Protein AF-N2IL80-F1 (afdb_monomer_lite)

Secondary structure (DSSP, 8-state):
-PPPPP-------PPPPTHHHHS--EEEEE--SHHHHHHHHHHHHHHHHHHHTT-SS--EEEEE--PBP-GGGGGTSS--GGGTTSBHHHHHHHHHHHHHT---EEE--PSSSHHHHHHHHT-SEEEE--S-HHHHHHHHT----SS--EEEEEEE-SS-EEEEEEEPPSSS---S---

Foldseek 3Di:
DDDDDDPDPDPDDDDDDPCVQADAAEEEEEDQAQVSQVVLVVLLVQQVVCVVVPRPRRHAYEYEEQDADDPVRCPRGPDDPVRHRPQRQQVSQVVSCVVPVDDHHRHNDDPPDPVVLVSCLRHQEYEYEDPDLVNVVSVLPDQNDPHWYKYWYWYDDPPDIDTDIDTNDRDDDPPPRDD

Sequence (179 aa):
MSAATPLYLESAVFKTPDHWRSKAPHIVVIGAGGNGSEVVDTLAAFHHALVSLGHPTGLHVTIIDDSVVREPNLVRQRFWPCDLGQNKAVSLANRYNLMLGLSWTGLPYRFPCKQTYSAIEGADLIISAVDLPSARRDISRIQYGKRLCMWLDLGNGHRHGQAVFGRCMSRIAAAILAW

pLDDT: mean 87.41, std 17.28, range [30.42, 98.75]

Radius of gyration: 16.87 Å; chains: 1; bounding box: 47×37×44 Å

Structure (mmCIF, N/CA/C/O backbone):
data_AF-N2IL80-F1
#
_entry.id   AF-N2IL80-F1
#
loop_
_atom_site.group_PDB
_atom_site.id
_atom_site.type_symbol
_atom_site.label_atom_id
_atom_site.label_alt_id
_atom_site.label_comp_id
_atom_site.label_asym_id
_atom_site.label_entity_id
_atom_site.label_seq_id
_atom_site.pdbx_PDB_ins_code
_atom_site.Cartn_x
_atom_site.Cartn_y
_atom_site.Cartn_z
_atom_site.occupancy
_atom_site.B_iso_or_equiv
_atom_site.auth_seq_id
_atom_site.auth_comp_id
_atom_site.auth_asym_id
_atom_site.auth_atom_id
_atom_site.pdbx_PDB_model_num
ATOM 1 N N . MET A 1 1 ? 26.198 -26.457 15.636 1.00 38.12 1 MET A N 1
ATOM 2 C CA . MET A 1 1 ? 24.842 -26.809 15.165 1.00 38.12 1 MET A CA 1
ATOM 3 C C . MET A 1 1 ? 23.858 -26.260 16.187 1.00 38.12 1 MET A C 1
ATOM 5 O O . MET A 1 1 ? 23.768 -26.810 17.273 1.00 38.12 1 MET A O 1
ATOM 9 N N . SER A 1 2 ? 23.248 -25.104 15.914 1.00 42.19 2 SER A N 1
ATOM 10 C CA . SER A 1 2 ? 22.260 -24.491 16.814 1.00 42.19 2 SER A CA 1
ATOM 11 C C . SER A 1 2 ? 20.937 -25.220 16.618 1.00 42.19 2 SER A C 1
ATOM 13 O O . SER A 1 2 ? 20.408 -25.210 15.509 1.00 42.19 2 SER A O 1
ATOM 15 N N . ALA A 1 3 ? 20.441 -25.890 17.657 1.00 41.31 3 ALA A N 1
ATOM 16 C CA . ALA A 1 3 ? 19.137 -26.535 17.624 1.00 41.31 3 ALA A CA 1
ATOM 17 C C . ALA A 1 3 ? 18.060 -25.472 17.358 1.00 41.31 3 ALA A C 1
ATOM 19 O O . ALA A 1 3 ? 18.039 -24.430 18.015 1.00 41.31 3 ALA A O 1
ATOM 20 N N . ALA A 1 4 ? 17.206 -25.710 16.364 1.00 44.47 4 ALA A N 1
ATOM 21 C CA . ALA A 1 4 ? 16.054 -24.861 16.106 1.00 44.47 4 ALA A CA 1
ATOM 22 C C . ALA A 1 4 ? 15.121 -24.932 17.320 1.00 44.47 4 ALA A C 1
ATOM 24 O O . ALA A 1 4 ? 14.621 -26.005 17.659 1.00 44.47 4 ALA A O 1
ATOM 25 N N . THR A 1 5 ? 14.921 -23.802 17.998 1.00 41.75 5 THR A N 1
ATOM 26 C CA . THR A 1 5 ? 13.934 -23.685 19.072 1.00 41.75 5 THR A CA 1
ATOM 27 C C . THR A 1 5 ? 12.564 -24.068 18.510 1.00 41.75 5 THR A C 1
ATOM 29 O O . THR A 1 5 ? 12.151 -23.476 17.509 1.00 41.75 5 THR A O 1
ATOM 32 N N . PRO A 1 6 ? 11.851 -25.039 19.105 1.00 41.78 6 PRO A N 1
ATOM 33 C CA . PRO A 1 6 ? 10.513 -25.384 18.656 1.00 41.78 6 P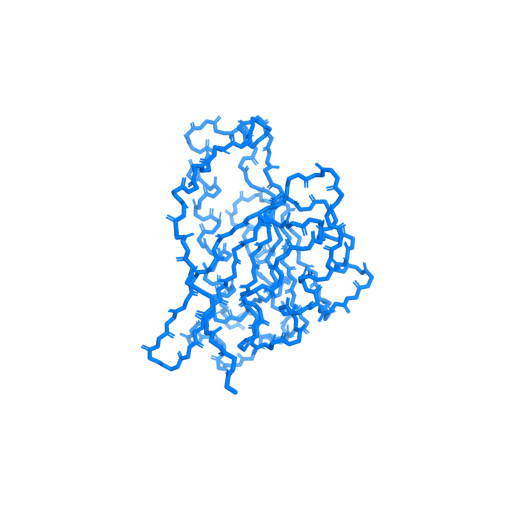RO A CA 1
ATOM 34 C C . PRO A 1 6 ? 9.609 -24.155 18.795 1.00 41.78 6 PRO A C 1
ATOM 36 O O . PRO A 1 6 ? 9.437 -23.613 19.888 1.00 41.78 6 PRO A O 1
ATOM 39 N N . LEU A 1 7 ? 9.064 -23.692 17.668 1.00 51.88 7 LEU A N 1
ATOM 40 C CA . LEU A 1 7 ? 8.033 -22.661 17.638 1.00 51.88 7 LEU A CA 1
ATOM 41 C C . LEU A 1 7 ? 6.755 -23.282 18.203 1.00 51.88 7 LEU A C 1
ATOM 43 O O . LEU A 1 7 ? 6.017 -23.960 17.491 1.00 51.88 7 LEU A O 1
ATOM 47 N N . TYR A 1 8 ? 6.502 -23.077 19.493 1.00 47.03 8 TYR A N 1
ATOM 48 C CA . TYR A 1 8 ? 5.173 -23.300 20.042 1.00 47.03 8 TYR A CA 1
ATOM 49 C C . TYR A 1 8 ? 4.239 -22.265 19.409 1.00 47.03 8 TYR A C 1
ATOM 51 O O . TYR A 1 8 ? 4.322 -21.072 19.695 1.00 47.03 8 TYR A O 1
ATOM 59 N N . LEU A 1 9 ? 3.379 -22.729 18.502 1.00 55.22 9 LEU A N 1
ATOM 60 C CA . LEU A 1 9 ? 2.227 -21.979 18.014 1.00 55.22 9 LEU A CA 1
ATOM 61 C C . LEU A 1 9 ? 1.223 -21.872 19.167 1.00 55.22 9 LEU A C 1
ATOM 63 O O . LEU A 1 9 ? 0.252 -22.622 19.233 1.00 55.22 9 LEU A O 1
ATOM 67 N N . GLU A 1 10 ? 1.467 -20.963 20.109 1.00 58.88 10 GLU A N 1
ATOM 68 C CA . GLU A 1 10 ? 0.377 -20.493 20.955 1.00 58.88 10 GLU A CA 1
ATOM 69 C C . GLU A 1 10 ? -0.689 -19.884 20.039 1.00 58.88 10 GLU A C 1
ATOM 71 O O . GLU A 1 10 ? -0.389 -19.074 19.156 1.00 58.88 10 GLU A O 1
ATOM 76 N N . SER A 1 11 ? -1.943 -20.298 20.212 1.00 65.38 11 SER A N 1
ATOM 77 C CA . SER A 1 11 ? -3.058 -19.746 19.452 1.00 65.38 11 SER A CA 1
ATOM 78 C C . SER A 1 11 ? -3.231 -18.269 19.816 1.00 65.38 11 SER A C 1
ATOM 80 O O . SER A 1 11 ? -3.846 -17.932 20.829 1.00 65.38 11 SER A O 1
ATOM 82 N N . ALA A 1 12 ? -2.677 -17.374 19.004 1.00 70.00 12 ALA A N 1
ATOM 83 C CA . ALA A 1 12 ? -2.864 -15.943 19.170 1.00 70.00 12 ALA A CA 1
ATOM 84 C C . ALA A 1 12 ? -4.275 -15.550 18.705 1.00 70.00 12 ALA A C 1
ATOM 86 O O . ALA A 1 12 ? -4.630 -15.721 17.539 1.00 70.00 12 ALA A O 1
ATOM 87 N N . VAL A 1 13 ? -5.085 -15.000 19.611 1.00 80.50 13 VAL A N 1
ATOM 88 C CA . VAL A 1 13 ? -6.393 -14.427 19.264 1.00 80.50 13 VAL A CA 1
ATOM 89 C C . VAL A 1 13 ? -6.209 -12.948 18.938 1.00 80.50 13 VAL A C 1
ATOM 91 O O . VAL A 1 13 ? -5.987 -12.127 19.830 1.00 80.50 13 VAL A O 1
ATOM 94 N N . PHE A 1 14 ? -6.333 -12.590 17.661 1.00 80.69 14 PHE A N 1
ATOM 95 C CA . PHE A 1 14 ? -6.345 -11.194 17.233 1.00 80.69 14 PHE A CA 1
ATOM 96 C C . PHE A 1 14 ? -7.755 -10.622 17.358 1.00 80.69 14 PHE A C 1
ATOM 98 O O . PHE A 1 14 ? -8.693 -11.090 16.715 1.00 80.69 14 PHE A O 1
ATOM 105 N N . LYS A 1 15 ? -7.904 -9.587 18.187 1.00 85.19 15 LYS A N 1
ATOM 106 C CA . LYS A 1 15 ? -9.132 -8.792 18.260 1.00 85.19 15 LYS A CA 1
ATOM 107 C C . LYS A 1 15 ? -8.943 -7.525 17.440 1.00 85.19 15 LYS A C 1
ATOM 109 O O . LYS A 1 15 ? -7.908 -6.870 17.555 1.00 85.19 15 LYS A O 1
ATOM 114 N N . THR A 1 16 ? -9.942 -7.176 16.637 1.00 86.69 16 THR A N 1
ATOM 115 C CA . THR A 1 16 ? -9.970 -5.892 15.932 1.00 86.69 16 THR A CA 1
ATOM 116 C C . THR A 1 16 ? -9.880 -4.754 16.951 1.00 86.69 16 THR A C 1
ATOM 118 O O . THR A 1 16 ? -10.709 -4.727 17.863 1.00 86.69 16 THR A O 1
ATOM 121 N N . PRO A 1 17 ? -8.916 -3.826 16.821 1.00 88.00 17 PRO A N 1
ATOM 122 C CA . PRO A 1 17 ? -8.854 -2.650 17.681 1.00 88.00 17 PRO A CA 1
ATOM 123 C C . PRO A 1 17 ? -10.127 -1.811 17.552 1.00 88.00 17 PRO A C 1
ATOM 125 O O . PRO A 1 17 ? -10.628 -1.619 16.445 1.00 88.00 17 PRO A O 1
ATOM 128 N N . ASP A 1 18 ? -10.640 -1.281 18.663 1.00 88.12 18 ASP A N 1
ATOM 129 C CA . ASP A 1 18 ? -11.918 -0.554 18.664 1.00 88.12 18 ASP A CA 1
ATOM 130 C C . ASP A 1 18 ? -11.911 0.648 17.711 1.00 88.12 18 ASP A C 1
ATOM 132 O O . ASP A 1 18 ? -12.905 0.912 17.032 1.00 88.12 18 ASP A O 1
ATOM 136 N N . HIS A 1 19 ? -10.773 1.341 17.584 1.00 89.69 19 HIS A N 1
ATOM 137 C CA . HIS A 1 19 ? -10.656 2.494 16.691 1.00 89.69 19 HIS A CA 1
ATOM 138 C C . HIS A 1 19 ? -10.749 2.130 15.209 1.00 89.69 19 HIS A 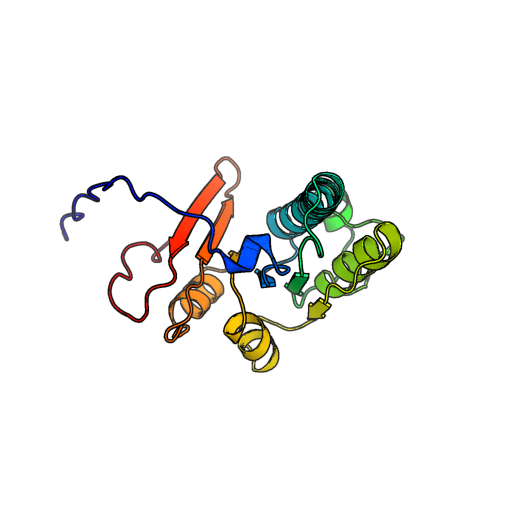C 1
ATOM 140 O O . HIS A 1 19 ? -11.133 2.989 14.427 1.00 89.69 19 HIS A O 1
ATOM 146 N N . TRP A 1 20 ? -10.474 0.880 14.816 1.00 92.75 20 TRP A N 1
ATOM 147 C CA . TRP A 1 20 ? -10.635 0.425 13.425 1.00 92.75 20 TRP A CA 1
ATOM 148 C C . TRP A 1 20 ? -12.101 0.270 13.022 1.00 92.75 20 TRP A C 1
ATOM 150 O O . TRP A 1 20 ? -12.376 0.059 11.850 1.00 92.75 20 TRP A O 1
ATOM 160 N N . ARG A 1 21 ? -13.035 0.301 13.983 1.00 91.06 21 ARG A N 1
ATOM 161 C CA . ARG A 1 21 ? -14.480 0.225 13.718 1.00 91.06 21 ARG A CA 1
ATOM 162 C C . ARG A 1 21 ? -15.109 1.602 13.534 1.00 91.06 21 ARG A C 1
ATOM 164 O O . ARG A 1 21 ? -16.160 1.716 12.914 1.00 91.06 21 ARG A O 1
ATOM 171 N N . SER A 1 22 ? -14.503 2.626 14.131 1.00 91.75 22 SER A N 1
ATOM 172 C CA . SER A 1 22 ? -15.024 3.996 14.164 1.00 91.75 22 SER A CA 1
ATOM 173 C C . SER A 1 22 ? -14.219 4.973 13.309 1.00 91.75 22 SER A C 1
ATOM 175 O O . SER A 1 22 ? -14.714 6.055 12.996 1.00 91.75 22 SER A O 1
ATOM 177 N N . LYS A 1 23 ? -12.993 4.613 12.915 1.00 93.50 23 LYS A N 1
ATOM 178 C CA . LYS A 1 23 ? -12.103 5.424 12.085 1.00 93.50 23 LYS A CA 1
ATOM 179 C C . LYS A 1 23 ? -11.326 4.538 11.118 1.00 93.50 23 LYS A C 1
ATOM 181 O O . LYS A 1 23 ? -10.960 3.414 11.442 1.00 93.50 23 LYS A O 1
ATOM 186 N N . ALA A 1 24 ? -11.014 5.093 9.949 1.00 95.06 24 ALA A N 1
ATOM 187 C CA . ALA A 1 24 ? -10.186 4.443 8.949 1.00 95.06 24 ALA A CA 1
ATOM 188 C C . ALA A 1 24 ? -8.834 4.033 9.556 1.00 95.06 24 ALA A C 1
ATOM 190 O O . ALA A 1 24 ? -8.074 4.922 9.965 1.00 95.06 24 ALA A O 1
ATOM 191 N N . PRO A 1 25 ? -8.516 2.727 9.607 1.00 95.50 25 PRO A N 1
ATOM 192 C CA . PRO A 1 25 ? -7.179 2.298 9.972 1.00 95.50 25 PRO A CA 1
ATOM 193 C C . PRO A 1 25 ? -6.191 2.789 8.914 1.00 95.50 25 PRO A C 1
ATOM 195 O O . PRO A 1 25 ? -6.477 2.749 7.712 1.00 95.50 25 PRO A O 1
ATOM 198 N N . HIS A 1 26 ? -5.030 3.258 9.368 1.00 96.00 26 HIS A N 1
ATOM 199 C CA . HIS A 1 26 ? -3.950 3.664 8.482 1.00 96.00 26 HIS A CA 1
ATOM 200 C C . HIS A 1 26 ? -3.126 2.444 8.074 1.00 96.00 26 HIS A C 1
ATOM 202 O O . HIS A 1 26 ? -2.403 1.857 8.885 1.00 96.00 26 HIS A O 1
ATOM 208 N N . ILE A 1 27 ? -3.239 2.077 6.801 1.00 97.94 27 ILE A N 1
ATOM 209 C CA . ILE A 1 27 ? -2.527 0.955 6.199 1.00 97.94 27 ILE A CA 1
ATOM 210 C C . ILE A 1 27 ? -1.372 1.497 5.363 1.00 97.94 27 ILE A C 1
ATOM 212 O O . ILE A 1 27 ? -1.581 2.323 4.476 1.00 97.94 27 ILE A O 1
ATOM 216 N N . VAL A 1 28 ? -0.161 1.004 5.603 1.00 98.06 28 VAL A N 1
ATOM 217 C CA . VAL A 1 28 ? 1.009 1.325 4.781 1.00 98.06 28 VAL A CA 1
ATOM 218 C C . VAL A 1 28 ? 1.434 0.094 3.996 1.00 98.06 28 VAL A C 1
ATOM 220 O O . VAL A 1 28 ? 1.839 -0.906 4.582 1.00 98.06 28 VAL A O 1
ATOM 223 N N . VAL A 1 29 ? 1.368 0.171 2.669 1.00 98.50 29 VAL A N 1
ATOM 224 C CA . VAL A 1 29 ? 1.842 -0.875 1.759 1.00 98.50 29 VAL A CA 1
ATOM 225 C C . VAL A 1 29 ? 3.238 -0.507 1.262 1.00 98.50 29 VAL A C 1
ATOM 227 O O . VAL A 1 29 ? 3.422 0.531 0.629 1.00 98.50 29 VAL A O 1
ATOM 230 N N . ILE A 1 30 ? 4.228 -1.353 1.541 1.00 97.75 30 ILE A N 1
ATOM 231 C CA . ILE A 1 30 ? 5.619 -1.171 1.115 1.00 97.75 30 ILE A CA 1
ATOM 232 C C . ILE A 1 30 ? 5.906 -2.131 -0.039 1.00 97.75 30 ILE A C 1
ATOM 234 O O . ILE A 1 30 ? 5.937 -3.348 0.150 1.00 97.75 30 ILE A O 1
ATOM 238 N N . GLY A 1 31 ? 6.148 -1.568 -1.219 1.00 97.56 31 GLY A N 1
ATOM 239 C CA . GLY A 1 31 ? 6.273 -2.278 -2.486 1.00 97.56 31 GLY A CA 1
ATOM 240 C C . GLY A 1 31 ? 4.957 -2.280 -3.266 1.00 97.56 31 GLY A C 1
ATOM 241 O O . GLY A 1 31 ? 3.923 -2.710 -2.765 1.00 97.56 31 GLY A O 1
ATOM 242 N N . ALA A 1 32 ? 5.013 -1.841 -4.521 1.00 97.69 32 ALA A N 1
ATOM 243 C CA . ALA A 1 32 ? 3.916 -1.804 -5.491 1.00 97.69 32 ALA A CA 1
ATOM 244 C C . ALA A 1 32 ? 4.215 -2.695 -6.716 1.00 97.69 32 ALA A C 1
ATOM 246 O O . ALA A 1 32 ? 3.742 -2.446 -7.825 1.00 97.69 32 ALA A O 1
ATOM 247 N N . GLY A 1 33 ? 5.043 -3.729 -6.524 1.00 95.56 33 GLY A N 1
ATOM 248 C CA . GLY A 1 33 ? 5.358 -4.749 -7.526 1.00 95.56 33 GLY A CA 1
ATOM 249 C C . GLY A 1 33 ? 4.220 -5.758 -7.729 1.00 95.56 33 GLY A C 1
ATOM 250 O O . GLY A 1 33 ? 3.051 -5.405 -7.662 1.00 95.56 33 GLY A O 1
ATOM 251 N N . GLY A 1 34 ? 4.559 -7.034 -7.959 1.00 94.50 34 GLY A N 1
ATOM 252 C CA . GLY A 1 34 ? 3.581 -8.123 -8.147 1.00 94.50 34 GLY A CA 1
ATOM 253 C C . GLY A 1 34 ? 2.562 -8.202 -7.012 1.00 94.50 34 GLY A C 1
ATOM 254 O O . GLY A 1 34 ? 1.444 -7.716 -7.152 1.00 94.50 34 GLY A O 1
ATOM 255 N N . ASN A 1 35 ? 2.983 -8.732 -5.861 1.00 94.94 35 ASN A N 1
ATOM 256 C CA . ASN A 1 35 ? 2.106 -8.873 -4.694 1.00 94.94 35 ASN A CA 1
ATOM 257 C C . ASN A 1 35 ? 1.597 -7.515 -4.193 1.00 94.94 35 ASN A C 1
ATOM 259 O O . ASN A 1 35 ? 0.459 -7.406 -3.761 1.00 94.94 35 ASN A O 1
ATOM 263 N N . GLY A 1 36 ? 2.432 -6.475 -4.261 1.00 97.19 36 GLY A N 1
ATOM 264 C CA . GLY A 1 36 ? 2.077 -5.139 -3.787 1.00 97.19 36 GLY A CA 1
ATOM 265 C C . GLY A 1 36 ? 0.887 -4.546 -4.534 1.00 97.19 36 GLY A C 1
ATOM 266 O O . GLY A 1 36 ? -0.067 -4.088 -3.916 1.00 97.19 36 GLY A O 1
ATOM 267 N N . SER A 1 37 ? 0.905 -4.607 -5.867 1.00 98.00 37 SER A N 1
ATOM 268 C CA . SER A 1 37 ? -0.203 -4.101 -6.679 1.00 98.00 37 SER A CA 1
ATOM 269 C C . SER A 1 37 ? -1.499 -4.898 -6.473 1.00 98.00 37 SER A C 1
ATOM 271 O O . SER A 1 37 ? -2.570 -4.299 -6.428 1.00 98.00 37 SER A O 1
ATOM 273 N N . GLU A 1 38 ? -1.400 -6.214 -6.251 1.00 97.19 38 GLU A N 1
ATOM 274 C CA . GLU A 1 38 ? -2.534 -7.083 -5.896 1.00 97.19 38 GLU A CA 1
ATOM 275 C C . GLU A 1 38 ? -3.130 -6.758 -4.524 1.00 97.19 3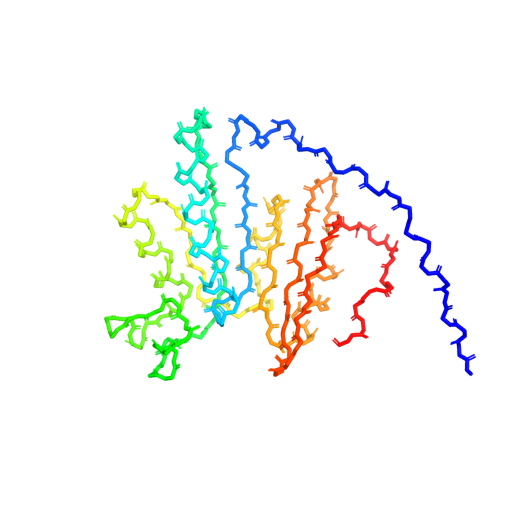8 GLU A C 1
ATOM 277 O O . GLU A 1 38 ? -4.350 -6.702 -4.359 1.00 97.19 38 GLU A O 1
ATOM 282 N N . VAL A 1 39 ? -2.274 -6.495 -3.534 1.00 98.12 39 VAL A N 1
ATOM 283 C CA . VAL A 1 39 ? -2.704 -6.041 -2.208 1.00 98.12 39 VAL A CA 1
ATOM 284 C C . VAL A 1 39 ? -3.479 -4.739 -2.325 1.00 98.12 39 VAL A C 1
ATOM 286 O O . VAL A 1 39 ? -4.550 -4.627 -1.741 1.00 98.12 39 VAL A O 1
ATOM 289 N N . VAL A 1 40 ? -2.966 -3.759 -3.071 1.00 98.56 40 VAL A N 1
ATOM 290 C CA . VAL A 1 40 ? -3.635 -2.458 -3.198 1.00 98.56 40 VAL A CA 1
ATOM 291 C C . VAL A 1 40 ? -5.002 -2.599 -3.879 1.00 98.56 40 VAL A C 1
ATOM 293 O O . VAL A 1 40 ? -5.967 -2.008 -3.401 1.00 98.56 40 VAL A O 1
ATOM 296 N N . ASP A 1 41 ? -5.110 -3.410 -4.934 1.00 98.31 41 ASP A N 1
ATOM 297 C CA . ASP A 1 41 ? -6.393 -3.716 -5.590 1.00 98.31 41 ASP A CA 1
ATOM 298 C C . ASP A 1 41 ? -7.385 -4.388 -4.626 1.00 98.31 41 ASP A C 1
ATOM 300 O O . ASP A 1 41 ? -8.526 -3.950 -4.470 1.00 98.31 41 ASP A O 1
ATOM 304 N N . THR A 1 42 ? -6.910 -5.374 -3.859 1.00 98.31 42 THR A N 1
ATOM 305 C CA . THR A 1 42 ? -7.715 -6.048 -2.830 1.00 98.31 42 THR A CA 1
ATOM 306 C C . THR A 1 42 ? -8.171 -5.075 -1.741 1.00 98.31 42 THR A C 1
ATOM 308 O O . THR A 1 42 ? -9.322 -5.124 -1.309 1.00 98.31 42 THR A O 1
ATOM 311 N N . LEU A 1 43 ? -7.302 -4.158 -1.302 1.00 98.56 43 LEU A N 1
ATOM 312 C CA . LEU A 1 43 ? -7.656 -3.122 -0.331 1.00 98.56 43 LEU A CA 1
ATOM 313 C C . LEU A 1 43 ? -8.711 -2.164 -0.887 1.00 98.56 43 LEU A C 1
ATOM 315 O O . LEU A 1 43 ? -9.528 -1.671 -0.114 1.00 98.56 43 LEU A O 1
ATOM 319 N N . ALA A 1 44 ? -8.720 -1.891 -2.193 1.00 98.38 44 ALA A N 1
ATOM 320 C CA . ALA A 1 44 ? -9.710 -1.010 -2.809 1.00 98.38 44 ALA A CA 1
ATOM 321 C C . ALA A 1 44 ? -11.094 -1.672 -2.820 1.00 98.38 44 ALA A C 1
ATOM 323 O O . ALA A 1 44 ? -12.078 -1.070 -2.380 1.00 98.38 44 ALA A O 1
ATOM 324 N N . ALA A 1 45 ? -11.157 -2.949 -3.208 1.00 98.19 45 ALA A N 1
ATOM 325 C CA . ALA A 1 45 ? -12.372 -3.752 -3.087 1.00 98.19 45 ALA A CA 1
ATOM 326 C C . ALA A 1 45 ? -12.833 -3.868 -1.623 1.00 98.19 45 ALA A C 1
ATOM 328 O O . ALA A 1 45 ? -14.016 -3.707 -1.318 1.00 98.19 45 ALA A O 1
ATOM 329 N N . PHE A 1 46 ? -11.896 -4.082 -0.695 1.00 97.81 46 PHE A N 1
ATOM 330 C CA . PHE A 1 46 ? -12.203 -4.191 0.728 1.00 97.81 46 PHE A CA 1
ATOM 331 C C . PHE A 1 46 ? -12.684 -2.867 1.329 1.00 97.81 46 PHE A C 1
ATOM 333 O O . PHE A 1 46 ? -13.632 -2.864 2.110 1.00 97.81 46 PHE A O 1
ATOM 340 N N . HIS A 1 47 ? -12.103 -1.733 0.924 1.00 98.06 47 HIS A N 1
ATOM 341 C CA . HIS A 1 47 ? -12.602 -0.406 1.278 1.00 98.06 47 HIS A CA 1
ATOM 342 C C . HIS A 1 47 ? -14.071 -0.268 0.872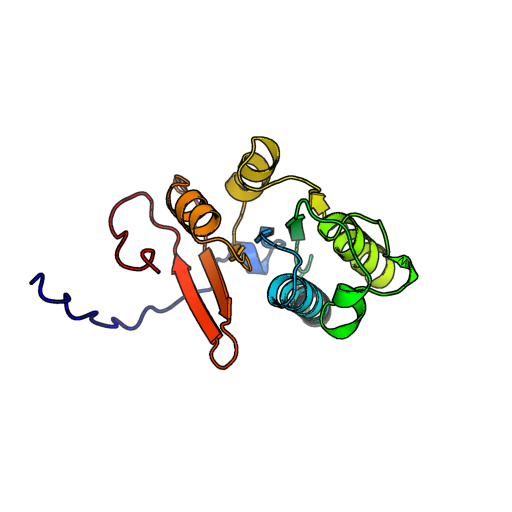 1.00 98.06 47 HIS A C 1
ATOM 344 O O . HIS A 1 47 ? -14.904 0.106 1.699 1.00 98.06 47 HIS A O 1
ATOM 350 N N . HIS A 1 48 ? -14.393 -0.584 -0.386 1.00 97.56 48 HIS A N 1
ATOM 351 C CA . HIS A 1 48 ? -15.755 -0.468 -0.898 1.00 97.56 48 HIS A CA 1
ATOM 352 C C . HIS A 1 48 ? -16.733 -1.359 -0.119 1.00 97.56 48 HIS A C 1
ATOM 354 O O . HIS A 1 48 ? -17.818 -0.909 0.254 1.00 97.56 48 HIS A O 1
ATOM 360 N N . ALA A 1 49 ? -16.324 -2.590 0.202 1.00 97.56 49 ALA A N 1
ATOM 361 C CA . ALA A 1 49 ? -17.109 -3.497 1.032 1.00 97.56 49 ALA A CA 1
ATOM 362 C C . ALA A 1 49 ? -17.338 -2.938 2.447 1.00 97.56 49 ALA A C 1
ATOM 364 O O . ALA A 1 49 ? -18.470 -2.940 2.924 1.00 97.56 49 ALA A O 1
ATOM 365 N N . LEU A 1 50 ? -16.299 -2.412 3.106 1.00 96.88 50 LEU A N 1
ATOM 366 C CA . LEU A 1 50 ? -16.411 -1.833 4.448 1.00 96.88 50 LEU A CA 1
ATOM 367 C C . LEU A 1 50 ? -17.412 -0.678 4.487 1.00 96.88 50 LEU A C 1
ATOM 369 O O . LEU A 1 50 ? -18.284 -0.660 5.353 1.00 96.88 50 LEU A O 1
ATOM 373 N N . VAL A 1 51 ? -17.309 0.264 3.548 1.00 97.06 51 VAL A N 1
ATOM 374 C CA . VAL A 1 51 ? -18.236 1.404 3.473 1.00 97.06 51 VAL A CA 1
ATOM 375 C C . VAL A 1 51 ? -19.660 0.929 3.188 1.00 97.06 51 VAL A C 1
ATOM 377 O O . VAL A 1 51 ? -20.593 1.368 3.856 1.00 97.06 51 VAL A O 1
ATOM 380 N N . SER A 1 52 ? -19.831 -0.027 2.272 1.00 97.12 52 SER A N 1
ATOM 381 C CA . SER A 1 52 ? -21.146 -0.603 1.949 1.00 97.12 52 SER A CA 1
ATOM 382 C C . SER A 1 52 ? -21.797 -1.317 3.140 1.00 97.12 52 SER A C 1
ATOM 384 O O . SER A 1 52 ? -23.019 -1.355 3.244 1.00 97.12 52 SER A O 1
ATOM 386 N N . LEU A 1 53 ? -20.988 -1.852 4.060 1.00 96.75 53 LEU A N 1
ATOM 387 C CA . LEU A 1 53 ? -21.428 -2.485 5.309 1.00 96.75 53 LEU A CA 1
ATOM 388 C C . LEU A 1 53 ? -21.590 -1.494 6.479 1.00 96.75 53 LEU A C 1
ATOM 390 O O . LEU A 1 53 ? -21.829 -1.917 7.609 1.00 96.75 53 LEU A O 1
ATOM 394 N N . GLY A 1 54 ? -21.472 -0.187 6.230 1.00 96.44 54 GLY A N 1
ATOM 395 C CA . GLY A 1 54 ? -21.713 0.862 7.222 1.00 96.44 54 GLY A CA 1
ATOM 396 C C . GLY A 1 54 ? -20.475 1.341 7.980 1.00 96.44 54 GLY A C 1
ATOM 397 O O . GLY A 1 54 ? -20.614 2.087 8.949 1.00 96.44 54 GLY A O 1
ATOM 398 N N . HIS A 1 55 ? -19.261 0.957 7.568 1.00 96.81 55 HIS A N 1
ATOM 399 C CA . HIS A 1 55 ? -18.052 1.555 8.132 1.00 96.81 55 HIS A CA 1
ATOM 400 C C . HIS A 1 55 ? -17.968 3.040 7.731 1.00 96.81 55 HIS A C 1
ATOM 402 O O . HIS A 1 55 ? -18.023 3.346 6.537 1.00 96.81 55 HIS A O 1
ATOM 408 N N . PRO A 1 56 ? -17.769 3.977 8.676 1.00 95.25 56 PRO A N 1
ATOM 409 C CA . PRO A 1 56 ? -17.975 5.403 8.414 1.00 95.25 56 PRO A CA 1
ATOM 410 C C . PRO A 1 56 ? -16.977 6.009 7.419 1.00 95.25 56 PRO A C 1
ATOM 412 O O . PRO A 1 56 ? -17.278 7.015 6.785 1.00 95.25 56 PRO A O 1
ATOM 415 N N . THR A 1 57 ? -15.775 5.437 7.297 1.00 95.44 57 THR A N 1
ATOM 416 C CA . THR A 1 57 ? -14.670 6.067 6.546 1.00 95.44 57 THR A CA 1
ATOM 417 C C . THR A 1 57 ? -13.829 5.088 5.718 1.00 95.44 57 THR A C 1
ATOM 419 O O . THR A 1 57 ? -12.745 5.446 5.266 1.00 95.44 57 THR A O 1
ATOM 422 N N . GLY A 1 58 ? -14.262 3.831 5.580 1.00 96.94 58 GLY A N 1
ATOM 423 C CA . GLY A 1 58 ? -13.466 2.758 4.960 1.00 96.94 58 GLY A CA 1
ATOM 424 C C . GLY A 1 58 ? -12.015 2.665 5.472 1.00 96.94 58 GLY A C 1
ATOM 425 O O . GLY A 1 58 ? -11.776 2.612 6.676 1.00 96.94 58 GLY A O 1
ATOM 426 N N . LEU A 1 59 ? -11.058 2.652 4.542 1.00 97.81 59 LEU A N 1
ATOM 427 C CA . LEU A 1 59 ? -9.610 2.529 4.769 1.00 97.81 59 LEU A CA 1
ATOM 428 C C . LEU A 1 59 ? -8.842 3.775 4.320 1.00 97.81 59 LEU A C 1
ATOM 430 O O . LEU A 1 59 ? -9.165 4.354 3.279 1.00 97.81 59 LEU A O 1
ATOM 434 N N . HIS A 1 60 ? -7.754 4.096 5.027 1.00 97.81 60 HIS A N 1
ATOM 435 C CA . HIS A 1 60 ? -6.761 5.076 4.594 1.00 97.81 60 HIS A CA 1
ATOM 436 C C . HIS A 1 60 ? -5.453 4.360 4.252 1.00 97.81 60 HIS A C 1
ATOM 438 O O . HIS A 1 60 ? -4.853 3.727 5.121 1.00 97.81 60 HIS A O 1
ATOM 444 N N . VAL A 1 61 ? -5.021 4.443 2.992 1.00 98.62 61 VAL A N 1
ATOM 445 C CA . VAL A 1 61 ? -3.858 3.694 2.500 1.00 98.62 61 VAL A CA 1
ATOM 446 C C . VAL A 1 61 ? -2.754 4.637 2.031 1.00 98.62 61 VAL A C 1
ATOM 448 O O . VAL A 1 61 ? -2.997 5.572 1.265 1.00 98.62 61 VAL A O 1
ATOM 451 N N . THR A 1 62 ? -1.529 4.337 2.455 1.00 98.75 62 THR A N 1
ATOM 452 C CA . THR A 1 62 ? -0.294 4.908 1.914 1.00 98.75 62 THR A CA 1
ATOM 453 C C . THR A 1 62 ? 0.496 3.813 1.203 1.00 98.75 62 THR A C 1
ATOM 455 O O . THR A 1 62 ? 0.782 2.774 1.791 1.00 98.75 62 THR A O 1
ATOM 458 N N . ILE A 1 63 ? 0.870 4.034 -0.053 1.00 98.75 63 ILE A N 1
ATOM 459 C CA . ILE A 1 63 ? 1.638 3.098 -0.882 1.00 98.75 63 ILE A CA 1
ATOM 460 C C . ILE A 1 63 ? 3.051 3.654 -1.045 1.00 98.75 63 ILE A C 1
ATOM 462 O O . ILE A 1 63 ? 3.210 4.836 -1.337 1.00 98.75 63 ILE A O 1
ATOM 466 N N . ILE A 1 64 ? 4.077 2.824 -0.878 1.00 98.50 64 ILE A N 1
ATOM 467 C CA . ILE A 1 64 ? 5.486 3.222 -0.961 1.00 98.50 64 ILE A CA 1
ATOM 468 C C . ILE A 1 64 ? 6.188 2.378 -2.021 1.00 98.50 64 ILE A C 1
ATOM 470 O O . ILE A 1 64 ? 6.276 1.161 -1.872 1.00 98.50 64 ILE A O 1
ATOM 474 N N . ASP A 1 65 ? 6.713 3.014 -3.067 1.00 98.25 65 ASP A N 1
ATOM 475 C CA . ASP A 1 65 ? 7.539 2.363 -4.091 1.00 98.25 65 ASP A CA 1
ATOM 476 C C . ASP A 1 65 ? 8.330 3.416 -4.883 1.00 98.25 65 ASP A C 1
ATOM 478 O O . ASP A 1 65 ? 7.774 4.434 -5.297 1.00 98.25 65 ASP A O 1
ATOM 482 N N . ASP A 1 66 ? 9.622 3.187 -5.114 1.00 97.50 66 ASP A N 1
ATOM 483 C CA . ASP A 1 66 ? 10.487 4.114 -5.855 1.00 97.50 66 ASP A CA 1
ATOM 484 C C . ASP A 1 66 ? 10.578 3.822 -7.353 1.00 97.50 66 ASP A C 1
ATOM 486 O O . ASP A 1 66 ? 11.140 4.612 -8.112 1.00 97.50 66 ASP A O 1
ATOM 490 N N . SER A 1 67 ? 10.031 2.696 -7.801 1.00 97.56 67 SER A N 1
ATOM 491 C CA . SER A 1 67 ? 10.133 2.270 -9.186 1.00 97.56 67 SER A CA 1
ATOM 492 C C . SER A 1 67 ? 9.046 2.882 -10.070 1.00 97.56 67 SER A C 1
ATOM 494 O O . SER A 1 67 ? 7.980 3.321 -9.628 1.00 97.56 67 SER A O 1
ATOM 496 N N . VAL A 1 68 ? 9.337 2.900 -11.368 1.00 98.50 68 VAL A N 1
ATOM 497 C CA . VAL A 1 68 ? 8.395 3.294 -12.417 1.00 98.50 68 VAL A CA 1
ATOM 498 C C . VAL A 1 68 ? 7.794 2.064 -13.086 1.00 98.50 68 VAL A C 1
ATOM 500 O O . VAL A 1 68 ? 8.402 0.988 -13.104 1.00 98.50 68 VAL A O 1
ATOM 503 N N . VAL A 1 69 ? 6.605 2.223 -13.655 1.00 98.62 69 VAL A N 1
ATOM 504 C CA . VAL A 1 69 ? 5.959 1.193 -14.469 1.00 98.62 69 VAL A CA 1
ATOM 505 C C . VAL A 1 69 ? 6.735 1.009 -15.771 1.00 98.62 69 VAL A C 1
ATOM 507 O O . VAL A 1 69 ? 7.048 1.969 -16.477 1.00 98.62 69 VAL A O 1
ATOM 510 N N . ARG A 1 70 ? 7.036 -0.249 -16.092 1.00 98.38 70 ARG A N 1
ATOM 511 C CA . ARG A 1 70 ? 7.675 -0.685 -17.340 1.00 98.38 70 ARG A CA 1
ATOM 512 C C . ARG A 1 70 ? 6.793 -1.712 -18.040 1.00 98.38 70 ARG A C 1
ATOM 514 O O . ARG A 1 70 ? 5.993 -2.366 -17.378 1.00 98.38 70 ARG A O 1
ATOM 521 N N . GLU A 1 71 ? 7.021 -1.934 -19.331 1.00 98.31 71 GLU A N 1
ATOM 522 C CA . GLU A 1 71 ? 6.246 -2.878 -20.157 1.00 98.31 71 GLU A CA 1
ATOM 523 C C . GLU A 1 71 ? 5.990 -4.252 -19.502 1.00 98.31 71 GLU A C 1
ATOM 525 O O . GLU A 1 71 ? 4.834 -4.667 -19.420 1.00 98.31 71 GLU A O 1
ATOM 530 N N . PRO A 1 72 ? 6.982 -4.946 -18.896 1.00 97.50 72 PRO A N 1
ATOM 531 C CA . PRO A 1 72 ? 6.723 -6.247 -18.267 1.00 97.50 72 PRO A CA 1
ATOM 532 C C . PRO A 1 72 ? 5.763 -6.193 -17.069 1.00 97.50 72 PRO A C 1
ATOM 534 O O . PRO A 1 72 ? 5.274 -7.226 -16.612 1.00 97.50 72 PRO A O 1
ATOM 537 N N . ASN A 1 73 ? 5.528 -5.010 -16.496 1.00 97.56 73 ASN A N 1
ATOM 538 C CA . ASN A 1 73 ? 4.615 -4.843 -15.372 1.00 97.56 73 ASN A CA 1
ATOM 539 C C . ASN A 1 73 ? 3.150 -4.939 -15.808 1.00 97.56 73 ASN A C 1
ATOM 541 O O . ASN A 1 73 ? 2.341 -5.382 -15.003 1.00 97.56 73 ASN A O 1
ATOM 545 N N . LEU A 1 74 ? 2.828 -4.648 -17.071 1.00 97.81 74 LEU A N 1
ATOM 546 C CA . LEU A 1 74 ? 1.455 -4.698 -17.588 1.00 97.81 74 LEU A CA 1
ATOM 547 C C . LEU A 1 74 ? 0.860 -6.116 -17.618 1.00 97.81 74 LEU A C 1
ATOM 549 O O . LEU A 1 74 ? -0.347 -6.284 -17.730 1.00 97.81 74 LEU A O 1
ATOM 553 N N . VAL A 1 75 ? 1.702 -7.150 -17.519 1.00 95.94 75 VAL A N 1
ATOM 554 C CA . VAL A 1 75 ? 1.273 -8.553 -17.622 1.00 95.94 75 VAL A CA 1
ATOM 555 C C . VAL A 1 75 ? 0.696 -9.088 -16.310 1.00 95.94 75 VAL A C 1
ATOM 557 O O . VAL A 1 75 ? -0.234 -9.886 -16.320 1.00 95.94 75 VAL A O 1
ATOM 560 N N . ARG A 1 76 ? 1.293 -8.711 -15.172 1.00 91.31 76 ARG A N 1
ATOM 561 C CA . ARG A 1 76 ? 1.035 -9.362 -13.868 1.00 91.31 76 ARG A CA 1
ATOM 562 C C . ARG A 1 76 ? 0.970 -8.411 -12.680 1.00 91.31 76 ARG A C 1
ATOM 564 O O . ARG A 1 76 ? 1.038 -8.845 -11.536 1.00 91.31 76 ARG A O 1
ATOM 571 N N . GLN A 1 77 ? 0.990 -7.116 -12.945 1.00 97.25 77 GLN A N 1
ATOM 572 C CA . GLN A 1 77 ? 0.832 -6.084 -11.932 1.00 97.25 77 GLN A CA 1
ATOM 573 C C . GLN A 1 77 ? -0.373 -5.246 -12.337 1.00 97.25 77 GLN A C 1
ATOM 575 O O . GLN A 1 77 ? -0.748 -5.221 -13.508 1.00 97.25 77 GLN A O 1
ATOM 580 N N . ARG A 1 78 ? -0.986 -4.556 -11.379 1.00 97.81 78 ARG A N 1
ATOM 581 C CA . ARG A 1 78 ? -2.211 -3.770 -11.598 1.00 97.81 78 ARG A CA 1
ATOM 582 C C . ARG A 1 78 ? -1.929 -2.423 -12.286 1.00 97.81 78 ARG A C 1
ATOM 584 O O . ARG A 1 78 ? -2.390 -1.381 -11.832 1.00 97.81 78 ARG A O 1
ATOM 591 N N . PHE A 1 79 ? -1.160 -2.459 -13.375 1.00 98.50 79 PHE A N 1
ATOM 592 C CA . PHE A 1 79 ? -0.814 -1.317 -14.219 1.00 98.50 79 PHE A CA 1
ATOM 593 C C . PHE A 1 79 ? -1.301 -1.522 -15.647 1.00 98.50 79 PHE A C 1
ATOM 595 O O . PHE A 1 79 ? -1.444 -2.646 -16.121 1.00 98.50 79 PHE A O 1
ATOM 602 N N . TRP A 1 80 ? -1.509 -0.412 -16.340 1.00 97.88 80 TRP A N 1
ATOM 603 C CA . TRP A 1 80 ? -2.052 -0.362 -17.692 1.00 97.88 80 TRP A CA 1
ATOM 604 C C . TRP A 1 80 ? -1.169 0.509 -18.592 1.00 97.88 80 TRP A C 1
ATOM 606 O O . TRP A 1 80 ? -0.317 1.235 -18.077 1.00 97.88 80 TRP A O 1
ATOM 616 N N . PRO A 1 81 ? -1.352 0.487 -19.927 1.00 98.38 81 PRO A N 1
ATOM 617 C CA . PRO A 1 81 ? -0.509 1.265 -20.838 1.00 98.38 81 PRO A CA 1
ATOM 618 C C . PRO A 1 81 ? -0.411 2.762 -20.497 1.00 98.38 81 PRO A C 1
ATOM 620 O O . PRO A 1 81 ? 0.642 3.364 -20.683 1.00 98.38 81 PRO A O 1
ATOM 623 N N . CYS A 1 82 ? -1.467 3.357 -19.930 1.00 97.69 82 CYS A N 1
ATOM 624 C CA . CYS A 1 82 ? -1.467 4.753 -19.475 1.00 97.69 82 CYS A CA 1
ATOM 625 C C . CYS A 1 82 ? -0.519 5.038 -18.299 1.00 97.69 82 CYS A C 1
ATOM 627 O O . CYS A 1 82 ? -0.201 6.196 -18.045 1.00 97.69 82 CYS A O 1
ATOM 629 N N . ASP A 1 83 ? -0.078 4.006 -17.580 1.00 98.38 83 ASP A N 1
ATOM 630 C CA . ASP A 1 83 ? 0.786 4.144 -16.410 1.00 98.38 83 ASP A CA 1
ATOM 631 C C . ASP A 1 83 ? 2.276 4.046 -16.780 1.00 98.38 83 ASP A C 1
ATOM 633 O O . ASP A 1 83 ? 3.131 4.284 -15.930 1.00 98.38 83 ASP A O 1
ATOM 637 N N . LEU A 1 84 ? 2.622 3.687 -18.024 1.00 98.62 84 LEU A N 1
ATOM 638 C CA . LEU A 1 84 ? 4.014 3.511 -18.446 1.00 98.62 84 LEU A CA 1
ATOM 639 C C . LEU A 1 84 ? 4.850 4.772 -18.184 1.00 98.62 84 LEU A C 1
ATOM 641 O O . LEU A 1 84 ? 4.462 5.891 -18.512 1.00 98.62 84 LEU A O 1
ATOM 645 N N . GLY A 1 85 ? 6.020 4.579 -17.569 1.00 98.56 85 GLY A N 1
ATOM 646 C CA . GLY A 1 85 ? 6.918 5.668 -17.175 1.00 98.56 85 GLY A CA 1
ATOM 647 C C . GLY A 1 85 ? 6.499 6.425 -15.908 1.00 98.56 85 GLY A C 1
ATOM 648 O O . GLY A 1 85 ? 7.310 7.175 -15.369 1.00 98.56 85 GLY A O 1
ATOM 649 N N . GLN A 1 86 ? 5.290 6.203 -15.386 1.00 98.69 86 GLN A N 1
ATOM 650 C CA . GLN A 1 86 ? 4.830 6.807 -14.136 1.00 98.69 86 GLN A CA 1
ATOM 651 C C . GLN A 1 86 ? 5.344 6.027 -12.922 1.00 98.69 86 GLN A C 1
ATOM 653 O O . GLN A 1 86 ? 5.627 4.829 -12.996 1.00 98.69 86 GLN A O 1
ATOM 658 N N . ASN A 1 87 ? 5.462 6.696 -11.771 1.00 98.75 87 ASN A N 1
ATOM 659 C CA . ASN A 1 87 ? 5.812 6.021 -10.520 1.00 98.75 87 ASN A CA 1
ATOM 660 C C . ASN A 1 87 ? 4.694 5.052 -10.101 1.00 98.75 87 ASN A C 1
ATOM 662 O O . ASN A 1 87 ? 3.512 5.402 -10.133 1.00 98.75 87 ASN A O 1
ATOM 666 N N . LYS A 1 88 ? 5.069 3.845 -9.668 1.00 98.75 88 LYS A N 1
ATOM 667 C CA . LYS A 1 88 ? 4.122 2.776 -9.331 1.00 98.75 88 LYS A CA 1
ATOM 668 C C . LYS A 1 88 ? 3.183 3.128 -8.184 1.00 98.75 88 LYS A C 1
ATOM 670 O O . LYS A 1 88 ? 1.972 2.960 -8.316 1.00 98.75 88 LYS A O 1
ATOM 675 N N . ALA A 1 89 ? 3.726 3.626 -7.074 1.00 98.75 89 ALA A N 1
ATOM 676 C CA . ALA A 1 89 ? 2.936 3.967 -5.896 1.00 98.75 89 ALA A CA 1
ATOM 677 C C . ALA A 1 89 ? 1.941 5.095 -6.193 1.00 98.75 89 ALA A C 1
ATOM 679 O O . ALA A 1 89 ? 0.766 4.996 -5.842 1.00 98.75 89 ALA A O 1
ATOM 680 N N . VAL A 1 90 ? 2.400 6.137 -6.892 1.00 98.75 90 VAL A N 1
ATOM 681 C CA . VAL A 1 90 ? 1.558 7.267 -7.310 1.00 98.75 90 VAL A CA 1
ATOM 682 C C . VAL A 1 90 ? 0.464 6.817 -8.280 1.00 98.75 90 VAL A C 1
ATOM 684 O O . VAL A 1 90 ? -0.691 7.198 -8.108 1.00 98.75 90 VAL A O 1
ATOM 687 N N . SER A 1 91 ? 0.795 5.968 -9.258 1.00 98.75 91 SER A N 1
ATOM 688 C CA . SER A 1 91 ? -0.170 5.486 -10.259 1.00 98.75 91 SER A CA 1
ATOM 689 C C . SER A 1 91 ? -1.311 4.694 -9.621 1.00 98.75 91 SER A C 1
ATOM 691 O O . SER A 1 91 ? -2.477 4.954 -9.915 1.00 98.75 91 SER A O 1
ATOM 693 N N . LEU A 1 92 ? -0.996 3.769 -8.705 1.00 98.69 92 LEU A N 1
ATOM 694 C CA . LEU A 1 92 ? -2.023 2.998 -7.997 1.00 98.69 92 LEU A CA 1
ATOM 695 C C . LEU A 1 92 ? -2.883 3.889 -7.095 1.00 98.69 92 LEU A C 1
ATOM 697 O O . LEU A 1 92 ? -4.106 3.781 -7.136 1.00 98.69 92 LEU A O 1
ATOM 701 N N . ALA A 1 93 ? -2.271 4.786 -6.315 1.00 98.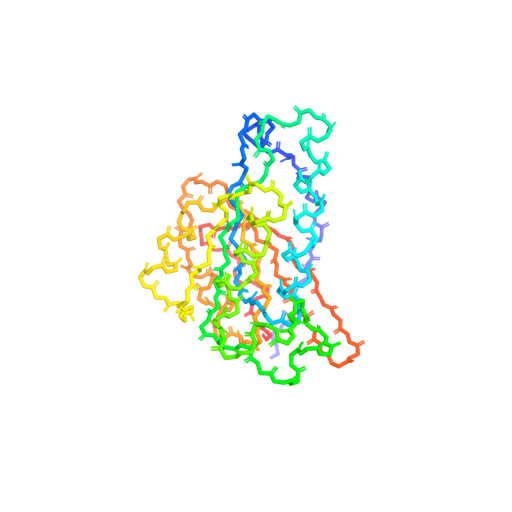75 93 ALA A N 1
ATOM 702 C CA . ALA A 1 93 ? -3.017 5.696 -5.446 1.00 98.75 93 ALA A CA 1
ATOM 703 C C . ALA A 1 93 ? -3.993 6.563 -6.258 1.00 98.75 93 ALA A C 1
ATOM 705 O O . ALA A 1 93 ? -5.187 6.581 -5.970 1.00 98.75 93 ALA A O 1
ATOM 706 N N . ASN A 1 94 ? -3.512 7.209 -7.324 1.00 98.56 94 ASN A N 1
ATOM 707 C CA . ASN A 1 94 ? -4.340 8.058 -8.181 1.00 98.56 94 ASN A CA 1
ATOM 708 C C . ASN A 1 94 ? -5.484 7.285 -8.835 1.00 98.56 94 ASN A C 1
ATOM 710 O O . ASN A 1 94 ? -6.607 7.781 -8.876 1.00 98.56 94 ASN A O 1
ATOM 714 N N . ARG A 1 95 ? -5.225 6.063 -9.309 1.00 97.94 95 ARG A N 1
ATOM 715 C CA . ARG A 1 95 ? -6.243 5.203 -9.919 1.00 97.94 95 ARG A CA 1
ATOM 716 C C . ARG A 1 95 ? -7.415 4.960 -8.974 1.00 97.94 95 ARG A C 1
ATOM 718 O O . ARG A 1 95 ? -8.550 5.261 -9.332 1.00 97.94 95 ARG A O 1
ATOM 725 N N . TYR A 1 96 ? -7.153 4.457 -7.770 1.00 98.12 96 TYR A N 1
ATOM 726 C CA . TYR A 1 96 ? -8.235 4.156 -6.830 1.00 98.12 96 TYR A CA 1
ATOM 727 C C . TYR A 1 96 ? -8.861 5.420 -6.240 1.00 98.12 96 TYR A C 1
ATOM 729 O O . TYR A 1 96 ? -10.068 5.435 -6.009 1.00 98.12 96 TYR A O 1
ATOM 737 N N . ASN A 1 97 ? -8.098 6.507 -6.091 1.00 98.44 97 ASN A N 1
ATOM 738 C CA . ASN A 1 97 ? -8.655 7.814 -5.738 1.00 98.44 97 ASN A CA 1
ATOM 739 C C . ASN A 1 97 ? -9.688 8.284 -6.766 1.00 98.44 97 ASN A C 1
ATOM 741 O O . ASN A 1 97 ? -10.787 8.674 -6.383 1.00 98.44 97 ASN A O 1
ATOM 745 N N . LEU A 1 98 ? -9.373 8.189 -8.059 1.00 97.81 98 LEU A N 1
ATOM 746 C CA . LEU A 1 98 ? -10.288 8.571 -9.135 1.00 97.81 98 LEU A CA 1
ATOM 747 C C . LEU A 1 98 ? -11.500 7.638 -9.230 1.00 97.81 98 LEU A C 1
ATOM 749 O O . LEU A 1 98 ? -12.615 8.109 -9.430 1.00 97.81 98 LEU A O 1
ATOM 753 N N . MET A 1 99 ? -11.297 6.327 -9.087 1.00 95.94 99 MET A N 1
ATOM 754 C CA . MET A 1 99 ? -12.370 5.338 -9.247 1.00 95.94 99 MET A CA 1
ATOM 755 C C . MET A 1 99 ? -13.355 5.314 -8.075 1.00 95.94 99 MET A C 1
ATOM 757 O O . MET A 1 99 ? -14.538 5.062 -8.281 1.00 95.94 99 MET A O 1
ATOM 761 N N . LEU A 1 100 ? -12.868 5.527 -6.851 1.00 96.12 100 LEU A N 1
ATOM 762 C CA . LEU A 1 100 ? -13.636 5.315 -5.621 1.00 96.12 100 LEU A CA 1
ATOM 763 C C . LEU A 1 100 ? -13.814 6.597 -4.789 1.00 96.12 100 LEU A C 1
ATOM 765 O O . LEU A 1 100 ? -14.379 6.536 -3.701 1.00 96.12 100 LEU A O 1
ATOM 769 N N . GLY A 1 101 ? -13.340 7.752 -5.273 1.00 96.12 101 GLY A N 1
ATOM 770 C CA . GLY A 1 101 ? -13.433 9.027 -4.553 1.00 96.12 101 GLY A CA 1
ATOM 771 C C . GLY A 1 101 ? -12.577 9.068 -3.283 1.00 96.12 101 GLY A C 1
ATOM 772 O O . GLY A 1 101 ? -13.001 9.612 -2.266 1.00 96.12 101 GLY A O 1
ATOM 773 N N . LEU A 1 102 ? -11.393 8.450 -3.322 1.00 96.94 102 LEU A N 1
ATOM 774 C CA . LEU A 1 102 ? -10.504 8.287 -2.165 1.00 96.94 102 LEU A CA 1
ATOM 775 C C . LEU A 1 102 ? -9.417 9.367 -2.097 1.00 96.94 102 LEU A C 1
ATOM 777 O O . LEU A 1 102 ? -9.204 10.144 -3.026 1.00 96.94 102 LEU A O 1
ATOM 781 N N . SER A 1 103 ? -8.702 9.380 -0.973 1.00 97.06 103 SER A N 1
ATOM 782 C CA . SER A 1 103 ? -7.554 10.253 -0.694 1.00 97.06 103 SER A CA 1
ATOM 783 C C . SER A 1 103 ? -6.328 9.456 -0.228 1.00 97.06 103 SER A C 1
ATOM 785 O O . SER A 1 103 ? -5.614 9.833 0.703 1.00 97.06 103 SER A O 1
ATOM 787 N N . TRP A 1 104 ? -6.097 8.301 -0.849 1.00 98.31 104 TRP A N 1
ATOM 788 C CA . TRP A 1 104 ? -4.909 7.487 -0.612 1.00 98.31 104 TRP A CA 1
ATOM 789 C C . TRP A 1 104 ? -3.654 8.181 -1.132 1.00 98.31 104 TRP A C 1
ATOM 791 O O . TRP A 1 104 ? -3.703 8.956 -2.089 1.00 98.31 104 TRP A O 1
ATOM 801 N N . THR A 1 105 ? -2.517 7.891 -0.505 1.00 98.62 105 THR A N 1
ATOM 802 C CA . THR A 1 105 ? -1.248 8.566 -0.801 1.00 98.62 105 THR A CA 1
ATOM 803 C C . THR A 1 105 ? -0.274 7.612 -1.480 1.00 98.62 105 THR A C 1
ATOM 805 O O . THR A 1 105 ? -0.002 6.533 -0.963 1.00 98.62 105 THR A O 1
ATOM 808 N N . GLY A 1 106 ? 0.297 8.018 -2.614 1.00 98.62 106 GLY A N 1
ATOM 809 C CA . GLY A 1 106 ? 1.442 7.344 -3.225 1.00 98.62 106 GLY A CA 1
ATOM 810 C C . GLY A 1 106 ? 2.739 8.081 -2.896 1.00 98.62 106 GLY A C 1
ATOM 811 O O . GLY A 1 106 ? 2.881 9.255 -3.228 1.00 98.62 106 GLY A O 1
ATOM 812 N N . LEU A 1 107 ? 3.688 7.404 -2.254 1.00 98.44 107 LEU A N 1
ATOM 813 C CA . LEU A 1 107 ? 4.998 7.934 -1.889 1.00 98.44 107 LEU A CA 1
ATOM 814 C C . LEU A 1 107 ? 6.076 7.376 -2.834 1.00 98.44 107 LEU A C 1
ATOM 816 O O . LEU A 1 107 ? 6.436 6.200 -2.711 1.00 98.44 107 LEU A O 1
ATOM 820 N N . PRO A 1 108 ? 6.630 8.201 -3.744 1.00 98.25 108 PRO A N 1
ATOM 821 C CA . PRO A 1 108 ? 7.611 7.775 -4.741 1.00 98.25 108 PRO A CA 1
ATOM 822 C C . PRO A 1 108 ? 9.030 7.707 -4.149 1.00 98.25 108 PRO A C 1
ATOM 824 O O . PRO A 1 108 ? 9.970 8.300 -4.675 1.00 98.25 108 PRO A O 1
ATOM 827 N N . TYR A 1 109 ? 9.185 7.044 -3.003 1.00 97.81 109 TYR A N 1
ATOM 828 C CA . TYR A 1 109 ? 10.430 7.028 -2.242 1.00 97.81 109 TYR A CA 1
ATOM 829 C C . TYR A 1 109 ? 10.938 5.618 -1.997 1.00 97.81 109 TYR A C 1
ATOM 831 O O . TYR A 1 109 ? 10.174 4.691 -1.723 1.00 97.81 109 TYR A O 1
ATOM 839 N N . ARG A 1 110 ? 12.267 5.484 -2.023 1.00 95.25 110 ARG A N 1
ATOM 840 C CA . ARG A 1 110 ? 12.937 4.239 -1.670 1.00 95.25 110 ARG A CA 1
ATOM 841 C C . ARG A 1 110 ? 12.810 4.021 -0.173 1.00 95.25 110 ARG A C 1
ATOM 843 O O . ARG A 1 110 ? 13.233 4.866 0.612 1.00 95.25 110 ARG A O 1
ATOM 850 N N . PHE A 1 111 ? 12.283 2.868 0.216 1.00 93.75 111 PHE A N 1
ATOM 851 C CA . PHE A 1 111 ? 12.330 2.446 1.606 1.00 93.75 111 PHE A CA 1
ATOM 852 C C . PHE A 1 111 ? 13.720 1.869 1.952 1.00 93.75 111 PHE A C 1
ATOM 854 O O . PHE A 1 111 ? 14.224 1.041 1.185 1.00 93.75 111 PHE A O 1
ATOM 861 N N . PRO A 1 112 ? 14.316 2.227 3.102 1.00 93.25 112 PRO A N 1
ATOM 862 C CA . PRO A 1 112 ? 13.872 3.255 4.045 1.00 93.25 112 PRO A CA 1
ATOM 863 C C . PRO A 1 112 ? 14.428 4.657 3.721 1.00 93.25 112 PRO A C 1
ATOM 865 O O . PRO A 1 112 ? 15.601 4.818 3.390 1.00 93.25 112 PRO A O 1
ATOM 868 N N . CYS A 1 113 ? 13.618 5.697 3.920 1.00 93.38 113 CYS A N 1
ATOM 869 C CA . CYS A 1 113 ? 14.056 7.094 3.976 1.00 93.38 113 CYS A CA 1
ATOM 870 C C . CYS A 1 113 ? 13.191 7.903 4.962 1.00 93.38 113 CYS A C 1
ATOM 872 O O . CYS A 1 113 ? 12.213 7.392 5.510 1.00 93.38 113 CYS A O 1
ATOM 874 N N . LYS A 1 114 ? 13.529 9.179 5.202 1.00 92.94 114 LYS A N 1
ATOM 875 C CA . LYS A 1 114 ? 12.807 10.041 6.161 1.00 92.94 114 LYS A CA 1
ATOM 876 C C . LYS A 1 114 ? 11.294 10.057 5.906 1.00 92.94 114 LYS A C 1
ATOM 878 O O . LYS A 1 114 ? 10.516 9.900 6.839 1.00 92.94 114 LYS A O 1
ATOM 883 N N . GLN A 1 115 ? 10.885 10.205 4.650 1.00 93.50 115 GLN A N 1
ATOM 884 C CA . GLN A 1 115 ? 9.483 10.280 4.249 1.00 93.50 115 GLN A CA 1
ATOM 885 C C . GLN A 1 115 ? 8.748 8.962 4.507 1.00 93.50 115 GLN A C 1
ATOM 887 O O . GLN A 1 115 ? 7.621 8.971 4.997 1.00 93.50 115 GLN A O 1
ATOM 892 N N . THR A 1 116 ? 9.392 7.822 4.237 1.00 93.31 116 THR A N 1
ATOM 893 C CA . THR A 1 116 ? 8.779 6.517 4.504 1.00 93.31 116 THR A CA 1
ATOM 894 C C . THR A 1 116 ? 8.692 6.227 6.000 1.00 93.31 116 THR A C 1
ATOM 896 O O . THR A 1 116 ? 7.719 5.622 6.434 1.00 93.31 116 THR A O 1
ATOM 899 N N . TYR A 1 117 ? 9.665 6.688 6.800 1.00 90.62 117 TYR A N 1
ATOM 900 C CA . TYR A 1 117 ? 9.614 6.591 8.264 1.00 90.62 117 TYR A CA 1
ATOM 901 C C . TYR A 1 117 ? 8.443 7.373 8.863 1.00 90.62 117 TYR A C 1
ATOM 903 O O . TYR A 1 117 ? 7.747 6.863 9.736 1.00 90.62 117 TYR A O 1
ATOM 911 N N . SER A 1 118 ? 8.168 8.575 8.358 1.00 89.62 118 SER A N 1
ATOM 912 C CA . SER A 1 118 ? 7.003 9.344 8.805 1.00 89.62 118 SER A CA 1
ATOM 913 C C . SER A 1 118 ? 5.676 8.658 8.461 1.00 89.62 118 SER A C 1
ATOM 915 O O . SER A 1 118 ? 4.739 8.715 9.250 1.00 89.62 118 SER A O 1
ATOM 917 N N . ALA A 1 119 ? 5.593 7.967 7.317 1.00 90.75 119 ALA A N 1
ATOM 918 C CA . ALA A 1 119 ? 4.392 7.216 6.947 1.00 90.75 119 ALA A CA 1
ATOM 919 C C . ALA A 1 119 ? 4.140 6.019 7.882 1.00 90.75 119 ALA A C 1
ATOM 921 O O . ALA A 1 119 ? 3.018 5.807 8.337 1.00 90.75 119 ALA A O 1
ATOM 922 N N . ILE A 1 120 ? 5.181 5.249 8.205 1.00 89.81 120 ILE A N 1
ATOM 923 C CA . ILE A 1 120 ? 5.055 4.033 9.028 1.00 89.81 120 ILE A CA 1
ATOM 924 C C . ILE A 1 120 ? 4.892 4.316 10.528 1.00 89.81 120 ILE A C 1
ATOM 926 O O . ILE A 1 120 ? 4.296 3.501 11.225 1.00 89.81 120 ILE A O 1
ATOM 930 N N . GLU A 1 121 ? 5.369 5.456 11.040 1.00 86.19 121 GLU A N 1
ATOM 931 C CA . GLU A 1 121 ? 5.242 5.822 12.463 1.00 86.19 121 GLU A CA 1
ATOM 932 C C . GLU A 1 121 ? 3.772 5.888 12.922 1.00 86.19 121 GLU A C 1
ATOM 934 O O . GLU A 1 121 ? 3.431 5.499 14.042 1.00 86.19 121 GLU A O 1
ATOM 939 N N . GLY A 1 122 ? 2.884 6.331 12.029 1.00 84.81 122 GLY A N 1
ATOM 940 C CA . GLY A 1 122 ? 1.444 6.406 12.263 1.00 84.81 122 GLY A CA 1
ATOM 941 C C . GLY A 1 122 ? 0.650 5.189 11.784 1.00 84.81 122 GLY A C 1
ATOM 942 O O . GLY A 1 122 ? -0.577 5.272 11.769 1.00 84.81 122 GLY A O 1
ATOM 943 N N . ALA A 1 123 ? 1.296 4.109 11.337 1.00 92.56 123 ALA A N 1
ATOM 944 C CA . ALA A 1 123 ? 0.608 2.968 10.737 1.00 92.56 123 ALA A CA 1
ATOM 945 C C . ALA A 1 123 ? -0.076 2.088 11.791 1.00 92.56 123 ALA A C 1
ATOM 947 O O . ALA A 1 123 ? 0.519 1.713 12.804 1.00 92.56 123 ALA A O 1
ATOM 948 N N . ASP A 1 124 ? -1.319 1.703 11.517 1.00 93.88 124 ASP A N 1
ATOM 949 C CA . ASP A 1 124 ? -2.021 0.665 12.269 1.00 93.88 124 ASP A CA 1
ATOM 950 C C . ASP A 1 124 ? -1.702 -0.734 11.707 1.00 93.88 124 ASP A C 1
ATOM 952 O O . ASP A 1 124 ? -1.612 -1.709 12.458 1.00 93.88 124 ASP A O 1
ATOM 956 N N . LEU A 1 125 ? -1.484 -0.825 10.390 1.00 94.50 125 LEU A N 1
ATOM 957 C CA . LEU A 1 125 ? -1.082 -2.039 9.682 1.00 94.50 125 LEU A CA 1
ATOM 958 C C . LEU A 1 125 ? -0.018 -1.710 8.634 1.00 94.50 125 LEU A C 1
ATOM 960 O O . LEU A 1 125 ? -0.223 -0.855 7.777 1.00 94.50 125 LEU A O 1
ATOM 964 N N . ILE A 1 126 ? 1.092 -2.437 8.662 1.00 96.12 126 ILE A N 1
ATOM 965 C CA . ILE A 1 126 ? 2.088 -2.437 7.594 1.00 96.12 126 ILE A CA 1
ATOM 966 C C . ILE A 1 126 ? 1.913 -3.710 6.779 1.00 96.12 126 ILE A C 1
ATOM 968 O O . ILE A 1 126 ? 1.832 -4.803 7.338 1.00 96.12 126 ILE A O 1
ATOM 972 N N . ILE A 1 127 ? 1.877 -3.574 5.458 1.00 97.62 127 ILE A N 1
ATOM 973 C CA . ILE A 1 127 ? 1.904 -4.694 4.525 1.00 97.62 127 ILE A CA 1
ATOM 974 C C . ILE A 1 127 ? 3.170 -4.576 3.682 1.00 97.62 127 ILE A C 1
ATOM 976 O O . ILE A 1 127 ? 3.299 -3.636 2.902 1.00 97.62 127 ILE A O 1
ATOM 980 N N . SER A 1 128 ? 4.115 -5.503 3.818 1.00 96.31 128 SER A N 1
ATOM 981 C CA . SER A 1 128 ? 5.314 -5.529 2.973 1.00 96.31 128 SER A CA 1
ATOM 982 C C . SER A 1 128 ? 5.185 -6.556 1.863 1.00 96.31 128 SER A C 1
ATOM 984 O O . SER A 1 128 ? 4.920 -7.731 2.094 1.00 96.31 128 SER A O 1
ATOM 986 N N . ALA A 1 129 ? 5.438 -6.101 0.645 1.00 95.31 129 ALA A N 1
ATOM 987 C CA . ALA A 1 129 ? 5.485 -6.891 -0.573 1.00 95.31 129 ALA A CA 1
ATOM 988 C C . ALA A 1 129 ? 6.776 -6.555 -1.339 1.00 95.31 129 ALA A C 1
ATOM 990 O O . ALA A 1 129 ? 6.752 -6.140 -2.498 1.00 95.31 129 ALA A O 1
ATOM 991 N N . VAL A 1 130 ? 7.909 -6.675 -0.639 1.00 91.00 130 VAL A N 1
ATOM 992 C CA . VAL A 1 130 ? 9.237 -6.249 -1.104 1.00 91.00 130 VAL A CA 1
ATOM 993 C C . VAL A 1 130 ? 10.099 -7.431 -1.539 1.00 91.00 130 VAL A C 1
ATOM 995 O O . VAL A 1 130 ? 10.136 -8.458 -0.864 1.00 91.00 130 VAL A O 1
ATOM 998 N N . ASP A 1 131 ? 10.873 -7.257 -2.608 1.00 84.81 131 ASP A N 1
ATOM 999 C CA . ASP A 1 131 ? 11.760 -8.312 -3.125 1.00 84.81 131 ASP A CA 1
ATOM 1000 C C . ASP A 1 131 ? 13.084 -8.430 -2.344 1.00 84.81 131 ASP A C 1
ATOM 1002 O O . ASP A 1 131 ? 13.813 -9.408 -2.485 1.00 84.81 131 ASP A O 1
ATOM 1006 N N . LEU A 1 132 ? 13.422 -7.434 -1.513 1.00 84.38 132 LEU A N 1
ATOM 1007 C CA . LEU A 1 132 ? 14.722 -7.353 -0.845 1.00 84.38 132 LEU A CA 1
ATOM 1008 C C . LEU A 1 132 ? 14.643 -7.688 0.652 1.00 84.38 132 LEU A C 1
ATOM 1010 O O . LEU A 1 132 ? 13.951 -6.983 1.395 1.00 84.38 132 LEU A O 1
ATOM 1014 N N . PRO A 1 133 ? 15.443 -8.657 1.142 1.00 86.12 133 PRO A N 1
ATOM 1015 C CA . PRO A 1 133 ? 15.539 -8.961 2.572 1.00 86.12 133 PRO A CA 1
ATOM 1016 C C . PRO A 1 133 ? 16.010 -7.777 3.431 1.00 86.12 133 PRO A C 1
ATOM 1018 O O . PRO A 1 133 ? 15.696 -7.694 4.617 1.00 86.12 133 PRO A O 1
ATOM 1021 N N . SER A 1 134 ? 16.774 -6.829 2.868 1.00 87.81 134 SER A N 1
ATOM 1022 C CA . SER A 1 134 ? 17.179 -5.608 3.584 1.00 87.81 134 SER A CA 1
ATOM 1023 C C . SER A 1 134 ? 15.980 -4.764 4.012 1.00 87.81 134 SER A C 1
ATOM 1025 O O . SER A 1 134 ? 15.923 -4.366 5.169 1.00 87.81 134 SER A O 1
ATOM 1027 N N . ALA A 1 135 ? 14.984 -4.586 3.140 1.00 87.56 135 ALA A N 1
ATOM 1028 C CA . ALA A 1 135 ? 13.785 -3.821 3.470 1.00 87.56 135 ALA A CA 1
ATOM 1029 C C . ALA A 1 135 ? 12.999 -4.471 4.623 1.00 87.56 135 ALA A C 1
ATOM 1031 O O . ALA A 1 135 ? 12.554 -3.773 5.528 1.00 87.56 135 ALA A O 1
ATOM 1032 N N . ARG A 1 136 ? 12.904 -5.809 4.659 1.00 90.00 136 ARG A N 1
ATOM 1033 C CA . ARG A 1 136 ? 12.262 -6.538 5.774 1.00 90.00 136 ARG A CA 1
ATOM 1034 C C . ARG A 1 136 ? 13.011 -6.335 7.096 1.00 90.00 136 ARG A C 1
ATOM 1036 O O . ARG A 1 136 ? 12.387 -6.094 8.127 1.00 90.00 136 ARG A O 1
ATOM 1043 N N . ARG A 1 137 ? 14.350 -6.361 7.066 1.00 89.50 137 ARG A N 1
ATOM 1044 C CA . ARG A 1 137 ? 15.198 -6.057 8.237 1.00 89.50 137 ARG A CA 1
ATOM 1045 C C . ARG A 1 137 ? 15.052 -4.612 8.709 1.00 89.50 137 ARG A C 1
ATOM 1047 O O . ARG A 1 137 ? 15.109 -4.353 9.907 1.00 89.50 137 ARG A O 1
ATOM 1054 N N . ASP A 1 138 ? 14.864 -3.673 7.793 1.00 89.69 138 ASP A N 1
ATOM 1055 C CA . ASP A 1 138 ? 14.653 -2.273 8.153 1.00 89.69 138 ASP A CA 1
ATOM 1056 C C . ASP A 1 138 ? 13.273 -2.071 8.796 1.00 89.69 138 ASP A C 1
ATOM 1058 O O . ASP A 1 138 ? 13.186 -1.402 9.825 1.00 89.69 138 ASP A O 1
ATOM 1062 N N . ILE A 1 139 ? 12.223 -2.750 8.306 1.00 87.94 139 ILE A N 1
ATOM 1063 C CA . ILE A 1 139 ? 10.900 -2.765 8.960 1.00 87.94 139 ILE A CA 1
ATOM 1064 C C . ILE A 1 139 ? 10.994 -3.326 10.386 1.00 87.94 139 ILE A C 1
ATOM 1066 O O . ILE A 1 139 ? 10.422 -2.775 11.327 1.00 87.94 139 ILE A O 1
ATOM 1070 N N . SER A 1 140 ? 11.765 -4.398 10.574 1.00 85.25 140 SER A N 1
ATOM 1071 C CA . SER A 1 140 ? 11.910 -5.057 11.876 1.00 85.25 140 SER A CA 1
ATOM 1072 C C . SER A 1 140 ? 12.638 -4.223 12.929 1.00 85.25 140 SER A C 1
ATOM 1074 O O . SER A 1 140 ? 12.590 -4.548 14.114 1.00 85.25 140 SER A O 1
ATOM 1076 N N . ARG A 1 141 ? 13.391 -3.206 12.501 1.00 85.12 141 ARG A N 1
ATOM 1077 C CA . ARG A 1 141 ? 14.162 -2.315 13.380 1.00 85.12 141 ARG A CA 1
ATOM 1078 C C . ARG A 1 141 ? 13.364 -1.099 13.828 1.00 85.12 141 ARG A C 1
ATOM 1080 O O . ARG A 1 141 ? 13.819 -0.389 14.725 1.00 85.12 141 ARG A O 1
ATOM 1087 N N . ILE A 1 142 ? 12.195 -0.865 13.234 1.00 81.44 142 ILE A N 1
ATOM 1088 C CA . ILE A 1 142 ? 11.315 0.233 13.619 1.00 81.44 142 ILE A CA 1
ATOM 1089 C C . ILE A 1 142 ? 10.877 0.024 15.065 1.00 81.44 142 ILE A C 1
ATOM 1091 O O . ILE A 1 142 ? 10.378 -1.034 15.454 1.00 81.44 142 ILE A O 1
ATOM 1095 N N . GLN A 1 143 ? 11.073 1.059 15.874 1.00 76.12 143 GLN A N 1
ATOM 1096 C CA . GLN A 1 143 ? 10.579 1.084 17.238 1.00 76.12 143 GLN A CA 1
ATOM 1097 C C . GLN A 1 143 ? 9.142 1.580 17.223 1.00 76.12 143 GLN A C 1
ATOM 1099 O O . GLN A 1 143 ? 8.868 2.776 17.255 1.00 76.12 143 GLN A O 1
ATOM 1104 N N . TYR A 1 144 ? 8.216 0.635 17.180 1.00 72.06 144 TYR A N 1
ATOM 1105 C CA . TYR A 1 144 ? 6.818 0.922 17.444 1.00 72.06 144 TYR A CA 1
ATOM 1106 C C . TYR A 1 144 ? 6.716 1.220 18.936 1.00 72.06 144 TYR A C 1
ATOM 1108 O O . TYR A 1 144 ? 7.083 0.380 19.755 1.00 72.06 144 TYR A O 1
ATOM 1116 N N . GLY A 1 145 ? 6.336 2.451 19.287 1.00 69.50 145 GLY A N 1
ATOM 1117 C CA . GLY A 1 145 ? 6.172 2.861 20.680 1.00 69.50 145 GLY A CA 1
ATOM 1118 C C . GLY A 1 145 ? 5.013 2.119 21.357 1.00 69.50 145 GLY A C 1
ATOM 1119 O O . GLY A 1 145 ? 4.787 0.930 21.169 1.00 69.50 145 GLY A O 1
ATOM 1120 N N . LYS A 1 146 ? 4.189 2.831 22.128 1.00 66.38 146 LYS A N 1
ATOM 1121 C CA . LYS A 1 146 ? 2.998 2.217 22.751 1.00 66.38 146 LYS A CA 1
ATOM 1122 C C . LYS A 1 146 ? 1.881 1.867 21.751 1.00 66.38 146 LYS A C 1
ATOM 1124 O O . LYS A 1 146 ? 0.905 1.233 22.145 1.00 66.38 146 LYS A O 1
ATOM 1129 N N . ARG A 1 147 ? 1.988 2.289 20.484 1.00 73.06 147 ARG A N 1
ATOM 1130 C CA . ARG A 1 147 ? 0.969 2.020 19.459 1.00 73.06 147 ARG A CA 1
ATOM 1131 C C . ARG A 1 147 ? 0.978 0.547 19.064 1.00 73.06 147 ARG A C 1
ATOM 1133 O O . ARG A 1 147 ? 2.027 -0.038 18.807 1.00 73.06 147 ARG A O 1
ATOM 1140 N N . LEU A 1 148 ? -0.215 -0.030 18.976 1.00 80.56 148 LEU A N 1
ATOM 1141 C CA . LEU A 1 148 ? -0.409 -1.328 18.351 1.00 80.56 148 LEU A CA 1
ATOM 1142 C C . LEU A 1 148 ? -0.261 -1.155 16.836 1.00 80.56 148 LEU A C 1
ATOM 1144 O O . LEU A 1 148 ? -1.089 -0.496 16.216 1.00 80.56 148 LEU A O 1
ATOM 1148 N N . CYS A 1 149 ? 0.786 -1.744 16.269 1.00 89.69 149 CYS A N 1
ATOM 1149 C CA . CYS A 1 149 ? 0.968 -1.862 14.830 1.00 89.69 149 CYS A CA 1
ATOM 1150 C C . CYS A 1 149 ? 1.023 -3.348 14.478 1.00 89.69 149 CYS A C 1
ATOM 1152 O O . CYS A 1 149 ? 1.724 -4.125 15.136 1.00 89.69 149 CYS A O 1
ATOM 1154 N N . MET A 1 150 ? 0.250 -3.742 13.476 1.00 91.69 150 MET A N 1
ATOM 1155 C CA . MET A 1 150 ? 0.292 -5.080 12.901 1.00 91.69 150 MET A CA 1
ATOM 1156 C C . MET A 1 150 ? 1.194 -5.080 11.670 1.00 91.69 150 MET A C 1
ATOM 1158 O O . MET A 1 150 ? 1.298 -4.075 10.971 1.00 91.69 150 MET A O 1
ATOM 1162 N N . TRP A 1 151 ? 1.814 -6.215 11.377 1.00 93.44 151 TRP A N 1
ATOM 1163 C CA . TRP A 1 151 ? 2.630 -6.401 10.188 1.00 93.44 151 TRP A CA 1
ATOM 1164 C C . TRP A 1 151 ? 2.218 -7.674 9.461 1.00 93.44 151 TRP A C 1
ATOM 1166 O O . TRP A 1 151 ? 2.268 -8.764 10.030 1.00 93.44 151 TRP A O 1
ATOM 1176 N N . LEU A 1 152 ? 1.794 -7.509 8.208 1.00 95.00 152 LEU A N 1
ATOM 1177 C CA . LEU A 1 152 ? 1.608 -8.572 7.233 1.00 95.00 152 LEU A CA 1
ATOM 1178 C C . LEU A 1 152 ? 2.765 -8.542 6.232 1.00 95.00 152 LEU A C 1
ATOM 1180 O O . LEU A 1 152 ? 2.880 -7.634 5.416 1.00 95.00 152 LEU A O 1
ATOM 1184 N N . ASP A 1 153 ? 3.619 -9.547 6.277 1.00 95.19 153 ASP A N 1
ATOM 1185 C CA . ASP A 1 153 ? 4.740 -9.698 5.366 1.00 95.19 153 ASP A CA 1
ATOM 1186 C C . ASP A 1 153 ? 4.412 -10.753 4.309 1.00 95.19 153 ASP A C 1
ATOM 1188 O O . ASP A 1 153 ? 4.137 -11.911 4.626 1.00 95.19 153 ASP A O 1
ATOM 1192 N N . LEU A 1 154 ? 4.420 -10.342 3.044 1.00 94.31 154 LEU A N 1
ATOM 1193 C CA . LEU A 1 154 ? 4.129 -11.190 1.896 1.00 94.31 154 LEU A CA 1
ATOM 1194 C C . LEU A 1 154 ? 5.400 -11.438 1.101 1.00 94.31 154 LEU A C 1
ATOM 1196 O O . LEU A 1 154 ? 6.221 -10.541 0.896 1.00 94.31 154 LEU A O 1
ATOM 1200 N N . GLY A 1 155 ? 5.556 -12.641 0.576 1.00 89.00 155 GLY A N 1
ATOM 1201 C CA . GLY A 1 155 ? 6.564 -12.902 -0.440 1.00 89.00 155 GLY A CA 1
ATOM 1202 C C . GLY A 1 155 ? 6.257 -14.156 -1.228 1.00 89.00 155 GLY A C 1
ATOM 1203 O O . GLY A 1 155 ? 5.378 -14.945 -0.882 1.00 89.00 155 GLY A O 1
ATOM 1204 N N . ASN A 1 156 ? 6.952 -14.291 -2.344 1.00 88.06 156 ASN A N 1
ATOM 1205 C CA . ASN A 1 156 ? 6.793 -15.406 -3.250 1.00 88.06 156 ASN A CA 1
ATOM 1206 C C . ASN A 1 156 ? 8.114 -15.724 -3.941 1.00 88.06 156 ASN A C 1
ATOM 1208 O O . ASN A 1 156 ? 8.822 -14.841 -4.419 1.00 88.06 156 ASN A O 1
ATOM 1212 N N . GLY A 1 157 ? 8.423 -17.014 -4.002 1.00 84.56 157 GLY A N 1
ATOM 1213 C CA . GLY A 1 157 ? 9.355 -17.554 -4.979 1.00 84.56 157 GLY A CA 1
ATOM 1214 C C . GLY A 1 157 ? 8.617 -17.940 -6.258 1.00 84.56 157 GLY A C 1
ATOM 1215 O O . GLY A 1 157 ? 7.453 -17.607 -6.469 1.00 84.56 157 GLY A O 1
ATOM 1216 N N . HIS A 1 158 ? 9.277 -18.711 -7.118 1.00 83.19 158 HIS A N 1
ATOM 1217 C CA . HIS A 1 158 ? 8.684 -19.137 -8.389 1.00 83.19 158 HIS A CA 1
ATOM 1218 C C . HIS A 1 158 ? 7.497 -20.107 -8.217 1.00 83.19 158 HIS A C 1
ATOM 1220 O O . HIS A 1 158 ? 6.616 -20.164 -9.071 1.00 83.19 158 HIS A O 1
ATOM 1226 N N . ARG A 1 159 ? 7.487 -20.928 -7.157 1.00 91.38 159 ARG A N 1
ATOM 1227 C CA . ARG A 1 159 ? 6.480 -21.996 -6.948 1.00 91.38 159 ARG A CA 1
ATOM 1228 C C . ARG A 1 159 ? 5.868 -22.022 -5.549 1.00 91.38 159 ARG A C 1
ATOM 1230 O O . ARG A 1 159 ? 5.095 -22.919 -5.242 1.00 91.38 159 ARG A O 1
ATOM 1237 N N . HIS A 1 160 ? 6.239 -21.078 -4.698 1.00 89.81 160 HIS A N 1
ATOM 1238 C CA . HIS A 1 160 ? 5.801 -21.016 -3.311 1.00 89.81 160 HIS A CA 1
ATOM 1239 C C . HIS A 1 160 ? 5.554 -19.564 -2.924 1.00 89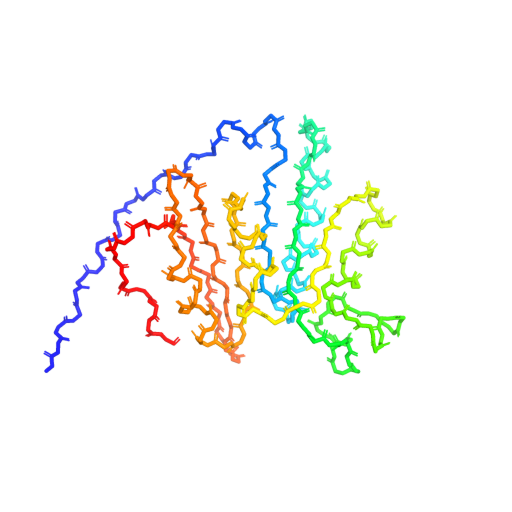.81 160 HIS A C 1
ATOM 1241 O O . HIS A 1 160 ? 6.191 -18.656 -3.458 1.00 89.81 160 HIS A O 1
ATOM 1247 N N . GLY A 1 161 ? 4.644 -19.359 -1.983 1.00 89.31 161 GLY A N 1
ATOM 1248 C CA . GLY A 1 161 ? 4.369 -18.065 -1.378 1.00 89.31 161 GLY A CA 1
ATOM 1249 C C . GLY A 1 161 ? 4.310 -18.193 0.134 1.00 89.31 161 GLY A C 1
ATOM 1250 O O . GLY A 1 161 ? 4.075 -19.282 0.658 1.00 89.31 161 GLY A O 1
ATOM 1251 N N . GLN A 1 162 ? 4.517 -17.078 0.820 1.00 90.44 162 GLN A N 1
ATOM 1252 C CA . GLN A 1 162 ? 4.333 -16.972 2.255 1.00 90.44 162 GLN A CA 1
ATOM 1253 C C . GLN A 1 162 ? 3.565 -15.703 2.610 1.00 90.44 162 GLN A C 1
ATOM 1255 O O . GLN A 1 162 ? 3.714 -14.660 1.968 1.00 90.44 162 GLN A O 1
ATOM 1260 N N . ALA A 1 163 ? 2.791 -15.811 3.683 1.00 93.00 163 ALA A N 1
ATOM 1261 C CA . ALA A 1 163 ? 2.193 -14.695 4.386 1.00 93.00 163 ALA A CA 1
ATOM 1262 C C . ALA A 1 163 ? 2.494 -14.873 5.874 1.00 93.00 163 ALA A C 1
ATOM 1264 O O . ALA A 1 163 ? 2.137 -15.892 6.466 1.00 93.00 163 ALA A O 1
ATOM 1265 N N . VAL A 1 164 ? 3.176 -13.899 6.468 1.00 91.50 164 VAL A N 1
ATOM 1266 C CA . VAL A 1 164 ? 3.483 -13.876 7.899 1.00 91.50 164 VAL A CA 1
ATOM 1267 C C . VAL A 1 164 ? 2.754 -12.692 8.502 1.00 91.50 164 VAL A C 1
ATOM 1269 O O . VAL A 1 164 ? 2.982 -11.558 8.099 1.00 91.50 164 VAL A O 1
ATOM 1272 N N . PHE A 1 165 ? 1.868 -12.950 9.459 1.00 91.19 165 PHE A N 1
ATOM 1273 C CA . PHE A 1 165 ? 1.102 -11.909 10.130 1.00 91.19 165 PHE A CA 1
ATOM 1274 C C . PHE A 1 165 ? 1.385 -11.917 11.624 1.00 91.19 165 PHE A C 1
ATOM 1276 O O . PHE A 1 165 ? 1.345 -12.964 12.269 1.00 91.19 165 PHE A O 1
ATOM 1283 N N . GLY A 1 166 ? 1.649 -10.744 12.186 1.00 89.19 166 GLY A N 1
ATOM 1284 C CA . GLY A 1 166 ? 1.905 -10.620 13.610 1.00 89.19 166 GLY A CA 1
ATOM 1285 C C . GLY A 1 166 ? 1.894 -9.183 14.091 1.00 89.19 166 GLY A C 1
ATOM 1286 O O . GLY A 1 166 ? 1.738 -8.235 13.324 1.00 89.19 166 GLY A O 1
ATOM 1287 N N . ARG A 1 167 ? 2.053 -9.023 15.401 1.00 86.56 167 ARG A N 1
ATOM 1288 C CA . ARG A 1 167 ? 2.206 -7.712 16.024 1.00 86.56 167 ARG A CA 1
ATOM 1289 C C . ARG A 1 167 ? 3.652 -7.243 15.895 1.00 86.56 167 ARG A C 1
ATOM 1291 O O . ARG A 1 167 ? 4.578 -7.987 16.213 1.00 86.56 167 ARG A O 1
ATOM 1298 N N . CYS A 1 168 ? 3.841 -5.981 15.536 1.00 83.56 168 CYS A N 1
ATOM 1299 C CA . CYS A 1 168 ? 5.125 -5.314 15.665 1.00 83.56 168 CYS A CA 1
ATOM 1300 C C . CYS A 1 168 ? 5.505 -5.185 17.149 1.00 83.56 168 CYS A C 1
ATOM 1302 O O . CYS A 1 168 ? 4.812 -4.527 17.928 1.00 83.56 168 CYS A O 1
ATOM 1304 N N . MET A 1 169 ? 6.596 -5.833 17.554 1.00 68.44 169 MET A N 1
ATOM 1305 C CA . MET A 1 169 ? 7.065 -5.858 18.942 1.00 68.44 169 MET A CA 1
ATOM 1306 C C . MET A 1 169 ? 8.188 -4.837 19.150 1.00 68.44 169 MET A C 1
ATOM 1308 O O . MET A 1 169 ? 9.160 -4.801 18.394 1.00 68.44 169 MET A O 1
ATOM 1312 N N . SER A 1 170 ? 8.097 -4.037 20.214 1.00 53.66 170 SER A N 1
ATOM 1313 C CA . SER A 1 170 ? 9.164 -3.131 20.643 1.00 53.66 170 SER A CA 1
ATOM 1314 C C . SER A 1 170 ? 10.304 -3.928 21.298 1.00 53.66 170 SER A C 1
ATOM 1316 O O . SER A 1 170 ? 10.353 -4.046 22.515 1.00 53.66 170 SER A O 1
ATOM 1318 N N . ARG A 1 171 ? 11.212 -4.477 20.476 1.00 45.31 171 ARG A N 1
ATOM 1319 C CA . ARG A 1 171 ? 12.390 -5.303 20.837 1.00 45.31 171 ARG A CA 1
ATOM 1320 C C . ARG A 1 171 ? 12.088 -6.619 21.590 1.00 45.31 171 ARG A C 1
ATOM 1322 O O . ARG A 1 171 ? 11.380 -6.666 22.582 1.00 45.31 171 ARG A O 1
ATOM 1329 N N . ILE A 1 172 ? 12.796 -7.662 21.136 1.00 37.50 172 ILE A N 1
ATOM 1330 C CA . ILE A 1 172 ? 12.849 -9.060 21.616 1.00 37.50 172 ILE A CA 1
ATOM 1331 C C . ILE A 1 172 ? 11.739 -9.967 21.056 1.00 37.50 172 ILE A C 1
ATOM 1333 O O . ILE A 1 172 ? 10.784 -10.322 21.731 1.00 37.50 172 ILE A O 1
ATOM 1337 N N . ALA A 1 173 ? 11.913 -10.345 19.787 1.00 35.12 173 ALA A N 1
ATOM 1338 C CA . ALA A 1 173 ? 11.875 -11.728 19.286 1.00 35.12 173 ALA A CA 1
ATOM 1339 C C . ALA A 1 173 ? 12.123 -11.684 17.768 1.00 35.12 173 ALA A C 1
ATOM 1341 O O . ALA A 1 173 ? 11.255 -11.980 16.951 1.00 35.12 173 ALA A O 1
ATOM 1342 N N . ALA A 1 174 ? 13.323 -11.253 17.371 1.00 37.12 174 ALA A N 1
ATOM 1343 C CA . ALA A 1 174 ? 13.788 -11.400 15.996 1.00 37.12 174 ALA A CA 1
ATOM 1344 C C . ALA A 1 174 ? 14.124 -12.881 15.742 1.00 37.12 174 ALA A C 1
ATOM 1346 O O . ALA A 1 174 ? 15.288 -13.248 15.653 1.00 37.12 174 ALA A O 1
ATOM 1347 N N . ALA A 1 175 ? 13.104 -13.739 15.704 1.00 37.62 175 ALA A N 1
ATOM 1348 C CA . ALA A 1 175 ? 13.249 -15.157 15.375 1.00 37.62 175 ALA A CA 1
ATOM 1349 C C . ALA A 1 175 ? 12.693 -15.504 13.982 1.00 37.62 175 ALA A C 1
ATOM 1351 O O . ALA A 1 175 ? 12.860 -16.629 13.533 1.00 37.62 175 ALA A O 1
ATOM 1352 N N . ILE A 1 176 ? 12.062 -14.556 13.275 1.00 43.22 176 ILE A N 1
ATOM 1353 C CA . ILE A 1 176 ? 11.364 -14.853 12.007 1.00 43.22 176 ILE A CA 1
ATOM 1354 C C . ILE A 1 176 ? 12.042 -14.225 10.772 1.00 43.22 176 ILE A C 1
ATOM 1356 O O . ILE A 1 176 ? 11.724 -14.578 9.644 1.00 43.22 176 ILE A O 1
ATOM 1360 N N . LEU A 1 177 ? 13.030 -13.340 10.938 1.00 39.34 177 LEU A N 1
ATOM 1361 C CA . LEU A 1 177 ? 13.444 -12.426 9.855 1.00 39.34 177 LEU A CA 1
ATOM 1362 C C . LEU A 1 177 ? 14.828 -12.697 9.256 1.00 39.34 177 LEU A C 1
ATOM 1364 O O . LEU A 1 177 ? 15.469 -11.784 8.737 1.00 39.34 177 LEU A O 1
ATOM 1368 N N . ALA A 1 178 ? 15.285 -13.945 9.308 1.00 30.42 178 ALA A N 1
ATOM 1369 C CA . ALA A 1 178 ? 16.462 -14.388 8.570 1.00 30.42 178 ALA A CA 1
ATOM 1370 C C . ALA A 1 178 ? 16.043 -15.356 7.458 1.00 30.42 178 ALA A C 1
ATOM 1372 O O . ALA A 1 178 ? 16.228 -16.560 7.597 1.00 30.42 178 ALA A O 1
ATOM 1373 N N . TRP A 1 179 ? 15.475 -14.807 6.383 1.00 38.19 179 TRP A N 1
ATOM 1374 C CA . TRP A 1 179 ? 15.340 -15.470 5.085 1.00 38.19 179 TRP A CA 1
ATOM 1375 C C . TRP A 1 179 ? 15.596 -14.447 3.977 1.00 38.19 179 TRP A C 1
ATOM 1377 O O . TRP A 1 179 ? 14.995 -13.348 4.037 1.00 38.19 179 TRP A O 1
#